Protein AF-A0A930A442-F1 (afdb_monomer)

Foldseek 3Di:
DDPPPPPDPDDDPVRVVVLVVLLVVLVPDVVSVVLCVVQVNDNVCSVVPSVVSVVLVVLCVQVVPDPAQVPRPHPDGQWGWGWHPPVDTDTDIDGDPRRVVVCVQQVCVVVDPDDPDDPVCSRDDLVPDDPPPDDPVVVVVSVVVVVCVVVVHDDDDDDDPPPD

Secondary structure (DSSP, 8-state):
---------PPPHHHHHHHHHHHHHHHH-HHHHHHHHHTT--THHHHH-HHHHHHHHHHHHHHH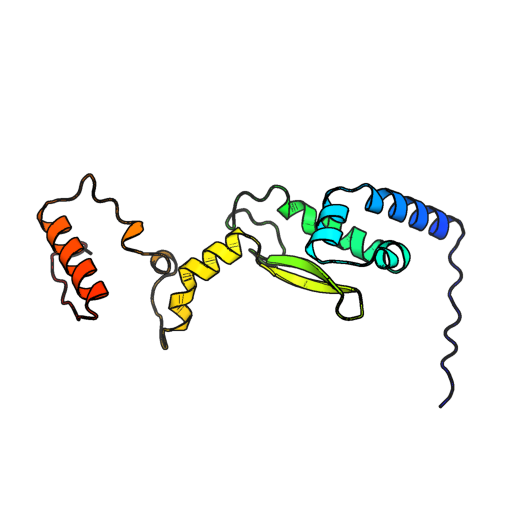T---GGG--SSSTTEEEEEEESSSEEEEEEE-HHHHHHHHHHGGGGG-SS----GGGTT--GGG---TT--HHHHHHHHHHHHHHHTT-------STT--

Solvent-accessible surface area (backbone atoms only — not comparable to full-atom values): 10476 Å² total; per-residue (Å²): 135,82,79,83,79,74,75,78,78,81,74,52,72,66,58,51,52,52,52,53,51,50,38,56,51,50,71,68,34,65,69,50,49,49,48,32,64,76,50,66,50,65,73,65,45,50,74,77,40,41,66,59,53,52,53,43,53,63,71,44,52,66,60,81,76,59,89,44,63,93,73,47,80,46,99,47,75,36,38,44,75,42,72,41,70,81,93,50,88,43,78,43,83,41,70,36,76,61,36,49,50,49,48,63,59,38,52,69,60,80,74,49,93,75,80,90,74,58,79,86,60,55,69,70,50,80,88,76,60,78,71,91,84,59,54,70,70,55,52,54,52,51,50,52,55,52,48,27,61,78,70,75,48,90,84,87,88,85,78,65,92,81,76,119

Mean predicted aligned error: 8.86 Å

pLDDT: mean 87.15, std 10.51, range [39.47, 95.0]

Sequence (164 aa):
MEALNIKEIPMTDEQKQETQSLQNELRKDPVVVELFQRNKLDERYLKTSPWKIRAWRKSYEPCLHCTGLNQCKQRVKGYYDDLEDNGILQTIQTPCKFQQAYMNETAHLEKFSVNDMPSNMYTVSFAKINLLKETEEYLLVWEACRSANIHNQGLYLHGTMGSG

Structure (mmCIF, N/CA/C/O backbone):
data_AF-A0A930A442-F1
#
_entry.id   AF-A0A930A442-F1
#
loop_
_atom_site.group_PDB
_atom_site.id
_atom_site.type_symbol
_atom_site.label_atom_id
_atom_site.label_alt_id
_atom_site.label_comp_id
_atom_site.label_asym_id
_atom_site.label_entity_id
_atom_site.label_seq_id
_atom_site.pdbx_PDB_ins_code
_atom_site.Cartn_x
_atom_site.Cartn_y
_atom_site.Cartn_z
_atom_site.occupancy
_atom_site.B_iso_or_equiv
_atom_site.auth_seq_id
_atom_site.auth_comp_id
_atom_site.auth_asym_id
_atom_site.auth_atom_id
_atom_site.pdbx_PDB_model_num
ATOM 1 N N . MET A 1 1 ? -3.367 -15.647 47.628 1.00 40.78 1 MET A N 1
ATOM 2 C CA . MET A 1 1 ? -3.383 -14.615 46.572 1.00 40.78 1 MET A CA 1
ATOM 3 C C . MET A 1 1 ? -4.633 -13.790 46.796 1.00 40.78 1 MET A C 1
ATOM 5 O O . MET A 1 1 ? -5.722 -14.283 46.536 1.00 40.78 1 MET A O 1
ATOM 9 N N . GLU A 1 2 ? -4.488 -12.626 47.425 1.00 39.47 2 GLU A N 1
ATOM 10 C CA . GLU A 1 2 ? -5.606 -11.723 47.710 1.00 39.47 2 GLU A CA 1
ATOM 11 C C . GLU A 1 2 ? -6.135 -11.139 46.399 1.00 39.47 2 GLU A C 1
ATOM 13 O O . GLU A 1 2 ? -5.368 -10.650 45.568 1.00 39.47 2 GLU A O 1
ATOM 18 N N . ALA A 1 3 ? -7.448 -11.236 46.193 1.00 45.22 3 ALA A N 1
ATOM 19 C CA . ALA A 1 3 ? -8.112 -10.612 45.063 1.00 45.22 3 ALA A CA 1
ATOM 20 C C . ALA A 1 3 ? -8.016 -9.090 45.224 1.00 45.22 3 ALA A C 1
ATOM 22 O O . ALA A 1 3 ? -8.556 -8.523 46.176 1.00 45.22 3 ALA A O 1
ATOM 23 N N . LEU A 1 4 ? -7.322 -8.430 44.296 1.00 45.31 4 LEU A N 1
ATOM 24 C CA . LEU A 1 4 ? -7.341 -6.977 44.166 1.00 45.31 4 LEU A CA 1
ATOM 25 C C . LEU A 1 4 ? -8.781 -6.546 43.865 1.00 45.31 4 LEU A C 1
ATOM 27 O O . LEU A 1 4 ? -9.253 -6.642 42.735 1.00 45.31 4 LEU A O 1
ATOM 31 N N . ASN A 1 5 ? -9.489 -6.106 44.903 1.00 47.28 5 ASN A N 1
ATOM 32 C CA . ASN A 1 5 ? -10.833 -5.558 44.806 1.00 47.28 5 ASN A CA 1
ATOM 33 C C . ASN A 1 5 ? -10.732 -4.124 44.268 1.00 47.28 5 ASN A C 1
ATOM 35 O O . ASN A 1 5 ? -10.681 -3.150 45.024 1.00 47.28 5 ASN A O 1
ATOM 39 N N . ILE A 1 6 ? -10.608 -4.007 42.946 1.00 57.59 6 ILE A N 1
ATOM 40 C CA . ILE A 1 6 ? -10.674 -2.729 42.244 1.00 57.59 6 ILE A CA 1
ATOM 41 C C . ILE A 1 6 ? -12.120 -2.250 42.379 1.00 57.59 6 ILE A C 1
ATOM 43 O O . ILE A 1 6 ? -13.006 -2.739 41.685 1.00 57.59 6 ILE A O 1
ATOM 47 N N . LYS A 1 7 ? -12.368 -1.320 43.310 1.00 54.03 7 LYS A N 1
ATOM 48 C CA . LYS A 1 7 ? -13.653 -0.622 43.407 1.00 54.03 7 LYS A CA 1
ATOM 49 C C . LYS A 1 7 ? -13.961 -0.006 42.044 1.00 54.03 7 LYS A C 1
ATOM 51 O O . LYS A 1 7 ? -13.209 0.851 41.581 1.00 54.03 7 LYS A O 1
ATOM 56 N N . GLU A 1 8 ? -15.049 -0.448 41.418 1.00 54.72 8 GLU A N 1
ATOM 57 C CA . GLU A 1 8 ? -15.597 0.187 40.224 1.00 54.72 8 GLU A CA 1
ATOM 58 C C . GLU A 1 8 ? -15.813 1.669 40.535 1.00 54.72 8 GLU A C 1
ATOM 60 O O . GLU A 1 8 ? -16.557 2.020 41.452 1.00 54.72 8 GLU A O 1
ATOM 65 N N . ILE A 1 9 ? -15.103 2.544 39.824 1.00 62.25 9 ILE A N 1
ATOM 66 C CA . ILE A 1 9 ? -15.299 3.987 39.941 1.00 62.25 9 ILE A CA 1
ATOM 67 C C . ILE A 1 9 ? -16.694 4.260 39.368 1.00 62.25 9 ILE A C 1
ATOM 69 O O . ILE A 1 9 ? -16.906 4.011 38.177 1.00 62.25 9 ILE A O 1
ATOM 73 N N . PRO A 1 10 ? -17.665 4.720 40.176 1.00 62.19 10 PRO A N 1
ATOM 74 C CA . PRO A 1 10 ? -19.014 4.930 39.684 1.00 62.19 10 PRO A CA 1
ATOM 75 C C . PRO A 1 10 ? -18.997 6.061 38.653 1.00 62.19 10 PRO A C 1
ATOM 77 O O . PRO A 1 10 ? -18.624 7.191 38.965 1.00 62.19 10 PRO A O 1
ATOM 80 N N . MET A 1 11 ? -19.386 5.750 37.415 1.00 62.56 11 MET A N 1
ATOM 81 C CA . MET A 1 11 ? -19.593 6.761 36.376 1.00 62.56 11 MET A CA 1
ATOM 82 C C . MET A 1 11 ? -20.734 7.691 36.790 1.00 62.56 11 MET A C 1
ATOM 84 O O . MET A 1 11 ? -21.795 7.214 37.212 1.00 62.56 11 MET A O 1
ATOM 88 N N . THR A 1 12 ? -20.537 8.999 36.623 1.00 79.19 12 THR A N 1
ATOM 89 C CA . THR A 1 12 ? -21.613 9.983 36.791 1.00 79.19 12 THR A CA 1
ATOM 90 C C . THR A 1 12 ? -22.698 9.765 35.735 1.00 79.19 12 THR A C 1
ATOM 92 O O . THR A 1 12 ? -22.443 9.222 34.656 1.00 79.19 12 THR A O 1
ATOM 95 N N . ASP A 1 13 ? -23.935 10.168 36.028 1.00 76.44 13 ASP A N 1
ATOM 96 C CA . ASP A 1 13 ? -25.055 9.966 35.098 1.00 76.44 13 ASP A CA 1
ATOM 97 C C . ASP A 1 13 ? -24.855 10.715 33.767 1.00 76.44 13 ASP A C 1
ATOM 99 O O . ASP A 1 13 ? -25.245 10.216 32.710 1.00 76.44 13 ASP A O 1
ATOM 103 N N . GLU A 1 14 ? -24.129 11.835 33.798 1.00 77.50 14 GLU A N 1
ATOM 104 C CA . GLU A 1 14 ? -23.671 12.578 32.617 1.00 77.50 14 GLU A CA 1
ATOM 105 C C . GLU A 1 14 ? -22.743 11.729 31.725 1.00 77.50 14 GLU A C 1
ATOM 107 O O . GLU A 1 14 ? -22.974 11.604 30.523 1.00 77.50 14 GLU A O 1
ATOM 112 N N . GLN A 1 15 ? -21.749 11.046 32.306 1.00 77.62 15 GLN A N 1
ATOM 113 C CA . GLN A 1 15 ? -20.820 10.182 31.560 1.00 77.62 15 GLN A CA 1
ATOM 114 C C . GLN A 1 15 ? -21.521 8.973 30.926 1.00 77.62 15 GLN A C 1
ATOM 116 O O . GLN A 1 15 ? -21.130 8.507 29.848 1.00 77.62 15 GLN A O 1
ATOM 121 N N . LYS A 1 16 ? -22.561 8.445 31.584 1.00 79.62 16 LYS A N 1
ATOM 122 C CA . LYS A 1 16 ? -23.383 7.357 31.034 1.00 79.62 16 LYS A CA 1
ATOM 123 C C . LYS A 1 16 ? -24.185 7.834 29.826 1.00 79.62 16 LYS A C 1
ATOM 125 O O . LYS A 1 16 ? -24.192 7.146 28.805 1.00 79.62 16 LYS A O 1
ATOM 130 N N . GLN A 1 17 ? -24.806 9.012 29.914 1.00 84.12 17 GLN A N 1
ATOM 131 C CA . GLN A 1 17 ? -25.541 9.605 28.794 1.00 84.12 17 GLN A CA 1
ATOM 132 C C . GLN A 1 17 ? -24.627 9.911 27.602 1.00 84.12 17 GLN A C 1
ATOM 134 O O . GLN A 1 17 ? -24.958 9.534 26.477 1.00 84.12 17 GLN A O 1
ATOM 139 N N . GLU A 1 18 ? -23.453 10.507 27.831 1.00 85.81 18 GLU A N 1
ATOM 140 C CA . GLU A 1 18 ? -22.473 10.769 26.768 1.00 85.81 18 GLU A CA 1
ATOM 141 C C . GLU A 1 18 ? -22.018 9.482 26.076 1.00 85.81 18 GLU A C 1
ATOM 143 O O . GLU A 1 18 ? -21.983 9.400 24.846 1.00 85.81 18 GLU A O 1
ATOM 148 N N . THR A 1 19 ? -21.712 8.447 26.863 1.00 84.81 19 THR A N 1
ATOM 149 C CA . THR A 1 19 ? -21.295 7.149 26.326 1.00 84.81 19 THR A CA 1
ATOM 150 C C . THR A 1 19 ? -22.407 6.529 25.481 1.00 84.81 19 THR A C 1
ATOM 152 O O . THR A 1 19 ? -22.138 5.985 24.411 1.00 84.81 19 THR A O 1
ATOM 155 N N . GLN A 1 20 ? -23.664 6.645 25.910 1.00 86.75 20 GLN A N 1
ATOM 156 C CA . GLN A 1 20 ? -24.803 6.107 25.174 1.00 86.75 20 GLN A CA 1
ATOM 157 C C . GLN A 1 20 ? -25.091 6.882 23.879 1.00 86.75 20 GLN A C 1
ATOM 159 O O . GLN A 1 20 ? -25.402 6.263 22.858 1.00 86.75 20 GLN A O 1
ATOM 164 N N . SER A 1 21 ? -24.929 8.210 23.882 1.00 89.19 21 SER A N 1
ATOM 165 C CA . SER A 1 21 ? -24.999 9.021 22.657 1.00 89.19 21 SER A CA 1
ATOM 166 C C . SER A 1 21 ? -23.917 8.602 21.665 1.00 89.19 21 SER A C 1
ATOM 168 O O . SER A 1 21 ? -24.220 8.279 20.517 1.00 89.19 21 SER A O 1
ATOM 170 N N . LEU A 1 22 ? -22.671 8.491 22.136 1.00 90.25 22 LEU A N 1
ATOM 171 C CA . LEU A 1 22 ? -21.537 8.077 21.316 1.00 90.25 22 LEU A CA 1
ATOM 172 C C . LEU A 1 22 ? -21.752 6.690 20.693 1.00 90.25 22 LEU A C 1
ATOM 174 O O . LEU A 1 22 ? -21.478 6.489 19.514 1.00 90.25 22 LEU A O 1
ATOM 178 N N . GLN A 1 23 ? -22.273 5.731 21.460 1.00 90.50 23 GLN A N 1
ATOM 179 C CA . GLN A 1 23 ? -22.602 4.398 20.945 1.00 90.50 23 GLN A CA 1
ATOM 180 C C . GLN A 1 23 ? -23.606 4.452 19.789 1.00 90.50 23 GLN A C 1
ATOM 182 O O . GLN A 1 23 ? -23.456 3.732 18.802 1.00 90.50 23 GLN A O 1
ATOM 187 N N . ASN A 1 24 ? -24.628 5.301 19.902 1.00 89.75 24 ASN A N 1
ATOM 188 C CA . ASN A 1 24 ? -25.645 5.454 18.867 1.00 89.75 24 ASN A CA 1
ATOM 189 C C . ASN A 1 24 ? -25.105 6.164 17.618 1.00 89.75 24 ASN A C 1
ATOM 191 O O . ASN A 1 24 ? -25.498 5.805 16.510 1.00 89.75 24 ASN A O 1
ATOM 195 N N . GLU A 1 25 ? -24.210 7.139 17.784 1.00 92.19 25 GLU A N 1
ATOM 196 C CA . GLU A 1 25 ? -23.517 7.808 16.678 1.00 92.19 25 GLU A CA 1
ATOM 197 C C . GLU A 1 25 ? -22.612 6.832 15.918 1.00 92.19 25 GLU A C 1
ATOM 199 O O . GLU A 1 25 ? -22.747 6.688 14.704 1.00 92.19 25 GLU A O 1
ATOM 204 N N . LEU A 1 26 ? -21.758 6.091 16.632 1.00 91.31 26 LEU A N 1
ATOM 205 C CA . LEU A 1 26 ? -20.829 5.128 16.032 1.00 91.31 26 LEU A CA 1
ATOM 206 C C . LEU A 1 26 ? -21.550 4.001 15.283 1.00 91.31 26 LEU A C 1
ATOM 208 O O . LEU A 1 26 ? -21.050 3.532 14.270 1.00 91.31 26 LEU A O 1
ATOM 212 N N . ARG A 1 27 ? -22.743 3.591 15.735 1.00 90.75 27 ARG A N 1
ATOM 213 C CA . ARG A 1 27 ? -23.577 2.604 15.023 1.00 90.75 27 ARG A CA 1
ATOM 214 C C . ARG A 1 27 ? -24.094 3.091 13.673 1.00 90.75 27 ARG A C 1
ATOM 216 O O . ARG A 1 27 ? -24.406 2.268 12.820 1.00 90.75 27 ARG A O 1
ATOM 223 N N . LYS A 1 28 ? -24.257 4.404 13.505 1.00 92.25 28 LYS A N 1
ATOM 224 C CA . LYS A 1 28 ? -24.796 5.013 12.282 1.00 92.25 28 LYS A CA 1
ATOM 225 C C . LYS A 1 28 ? -23.700 5.493 11.334 1.00 92.25 28 LYS A C 1
ATOM 227 O O . LYS A 1 28 ? -24.004 5.789 10.182 1.00 92.25 28 LYS A O 1
ATOM 232 N N . ASP A 1 29 ? -22.457 5.595 11.803 1.00 92.94 29 ASP A N 1
ATOM 233 C CA . ASP A 1 29 ? -21.329 6.022 10.979 1.00 92.94 29 ASP A CA 1
ATOM 234 C C . ASP A 1 29 ? -20.984 4.929 9.944 1.00 92.94 29 ASP A C 1
ATOM 236 O O . ASP A 1 29 ? -20.584 3.826 10.331 1.00 92.94 29 ASP A O 1
ATOM 240 N N . PRO A 1 30 ? -21.102 5.209 8.631 1.00 93.25 30 PRO A N 1
ATOM 241 C CA . PRO A 1 30 ? -20.842 4.219 7.589 1.00 93.25 30 PRO A CA 1
ATOM 242 C C . PRO A 1 30 ? -19.403 3.689 7.609 1.00 93.25 30 PRO A C 1
ATOM 244 O O . PRO A 1 30 ? -19.185 2.529 7.274 1.00 93.25 30 PRO A O 1
ATOM 247 N N . VAL A 1 31 ? -18.429 4.494 8.047 1.00 93.31 31 VAL A N 1
ATOM 248 C CA . VAL A 1 31 ? -17.015 4.092 8.128 1.00 93.31 31 VAL A CA 1
ATOM 249 C C . VAL A 1 31 ? -16.802 3.081 9.253 1.00 93.31 31 VAL A C 1
ATOM 251 O O . VAL A 1 31 ? -16.015 2.145 9.123 1.00 93.31 31 VAL A O 1
ATOM 254 N N . VAL A 1 32 ? -17.523 3.243 10.364 1.00 92.88 32 VAL A N 1
ATOM 255 C CA . VAL A 1 32 ? -17.491 2.284 11.474 1.00 92.88 32 VAL A CA 1
ATOM 256 C C . VAL A 1 32 ? -18.201 0.993 11.072 1.00 92.88 32 VAL A C 1
ATOM 258 O O . VAL A 1 32 ? -17.697 -0.089 11.354 1.00 92.88 32 VAL A O 1
ATOM 261 N N . VAL A 1 33 ? -19.328 1.078 10.360 1.00 92.31 33 VAL A N 1
ATOM 262 C CA . VAL A 1 33 ? -20.016 -0.112 9.834 1.00 92.31 33 VAL A CA 1
ATOM 263 C C . VAL A 1 33 ? -19.116 -0.884 8.861 1.00 92.31 33 VAL A C 1
ATOM 265 O O . VAL A 1 33 ? -18.995 -2.102 8.988 1.00 92.31 33 VAL A O 1
ATOM 268 N N . GLU A 1 34 ? -18.434 -0.192 7.942 1.00 93.12 34 GLU A N 1
ATOM 269 C CA . GLU A 1 34 ? -17.468 -0.805 7.021 1.00 93.12 34 GLU A CA 1
ATOM 270 C C . GLU A 1 34 ? -16.334 -1.506 7.781 1.00 93.12 34 GLU A C 1
ATOM 272 O O . GLU A 1 34 ? -16.002 -2.649 7.468 1.00 93.12 34 GLU A O 1
ATOM 277 N N . LEU A 1 35 ? -15.776 -0.871 8.820 1.00 92.81 35 LEU A N 1
ATOM 278 C CA . LEU A 1 35 ? -14.742 -1.475 9.664 1.00 92.81 35 LEU A CA 1
ATOM 279 C C . LEU A 1 35 ? -15.214 -2.795 10.286 1.00 92.81 35 LEU A C 1
ATOM 281 O O . LEU A 1 35 ? -14.496 -3.793 10.233 1.00 92.81 35 LEU A O 1
ATOM 285 N N . PHE A 1 36 ? -16.411 -2.804 10.880 1.00 93.12 36 PHE A N 1
ATOM 286 C CA . PHE A 1 36 ? -16.953 -3.991 11.544 1.00 93.12 36 PHE A CA 1
ATOM 287 C C . PHE A 1 36 ? -17.176 -5.135 10.554 1.00 93.12 36 PHE A C 1
ATOM 289 O O . PHE A 1 36 ? -16.901 -6.288 10.883 1.00 93.12 36 PHE A O 1
ATOM 296 N N . GLN A 1 37 ? -17.600 -4.822 9.329 1.00 92.44 37 GLN A N 1
ATOM 297 C CA . GLN A 1 37 ? -17.751 -5.809 8.261 1.00 92.44 37 GLN A CA 1
ATOM 298 C C . GLN A 1 37 ? -16.399 -6.326 7.756 1.00 92.44 37 GLN A C 1
ATOM 300 O O . GLN A 1 37 ? -16.211 -7.538 7.642 1.00 92.44 37 GLN A O 1
ATOM 305 N N . ARG A 1 38 ? -15.444 -5.426 7.486 1.00 92.44 38 ARG A N 1
ATOM 306 C CA . ARG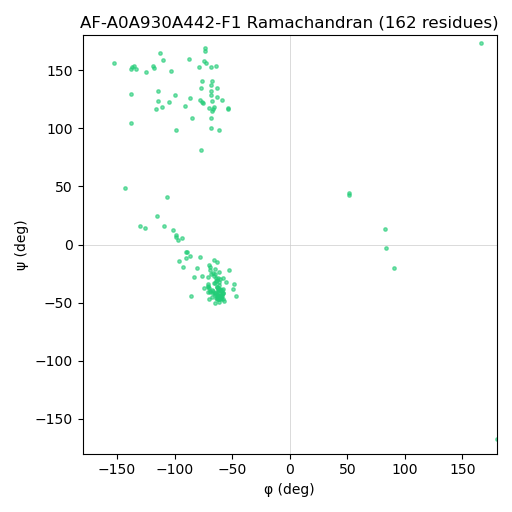 A 1 38 ? -14.115 -5.765 6.957 1.00 92.44 38 ARG A CA 1
ATOM 307 C C . ARG A 1 38 ? -13.323 -6.635 7.928 1.00 92.44 38 ARG A C 1
ATOM 309 O O . ARG A 1 38 ? -12.778 -7.660 7.524 1.00 92.44 38 ARG A O 1
ATOM 316 N N . ASN A 1 39 ? -13.301 -6.245 9.200 1.00 91.12 39 ASN A N 1
ATOM 317 C CA . ASN A 1 39 ? -12.472 -6.878 10.226 1.00 91.12 39 ASN A CA 1
ATOM 318 C C . ASN A 1 39 ? -13.265 -7.886 11.077 1.00 91.12 39 ASN A C 1
ATOM 320 O O . ASN A 1 39 ? -12.733 -8.424 12.044 1.00 91.12 39 ASN A O 1
ATOM 324 N N . LYS A 1 40 ? -14.530 -8.159 10.709 1.00 91.75 40 LYS A N 1
ATOM 325 C CA . LYS A 1 40 ? -15.439 -9.109 11.378 1.00 91.75 40 LYS A CA 1
ATOM 326 C C . LYS A 1 40 ? -15.537 -8.873 12.890 1.00 91.75 40 LYS A C 1
ATOM 328 O O . LYS A 1 40 ? -15.514 -9.815 13.680 1.00 91.75 40 LYS A O 1
ATOM 333 N N . LEU A 1 41 ? -15.622 -7.606 13.286 1.00 91.50 41 LEU A N 1
ATOM 334 C CA . LEU A 1 41 ? -15.685 -7.222 14.693 1.00 91.50 41 LEU A CA 1
ATOM 335 C C . LEU A 1 41 ? -17.080 -7.496 15.263 1.00 91.50 41 LEU A C 1
ATOM 337 O O . LEU A 1 41 ? -18.095 -7.233 14.621 1.00 91.50 41 LEU A O 1
ATOM 341 N N . ASP A 1 42 ? -17.125 -7.979 16.501 1.00 90.56 42 ASP A N 1
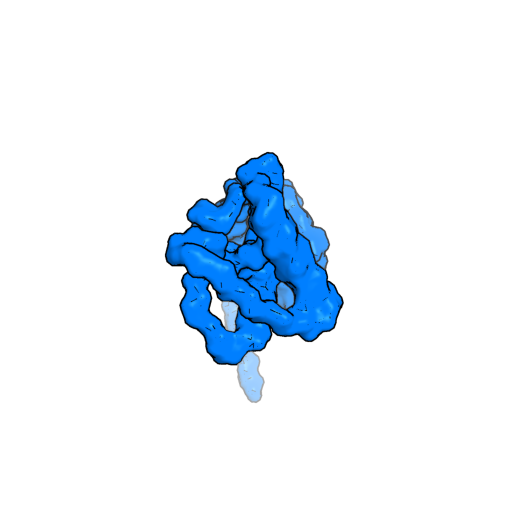ATOM 342 C CA . ASP A 1 42 ? -18.374 -8.191 17.234 1.00 90.56 42 ASP A CA 1
ATOM 343 C C . ASP A 1 42 ? -18.930 -6.852 17.762 1.00 90.56 42 ASP A C 1
ATOM 345 O O . ASP A 1 42 ? -18.210 -6.046 18.364 1.00 90.56 42 ASP A O 1
ATOM 349 N N . GLU A 1 43 ? -20.237 -6.626 17.588 1.00 88.19 43 GLU A N 1
ATOM 350 C CA . GLU A 1 43 ? -20.968 -5.459 18.100 1.00 88.19 43 GLU A CA 1
ATOM 351 C C . GLU A 1 43 ? -20.781 -5.219 19.605 1.00 88.19 43 GLU A C 1
ATOM 353 O O . GLU A 1 43 ? -20.944 -4.085 20.073 1.00 88.19 43 GLU A O 1
ATOM 358 N N . ARG A 1 44 ? -20.395 -6.244 20.380 1.00 89.12 44 ARG A N 1
ATOM 359 C CA . ARG A 1 44 ? -20.006 -6.109 21.793 1.00 89.12 44 ARG A CA 1
ATOM 360 C C . ARG A 1 44 ? -19.002 -4.976 22.010 1.00 89.12 44 ARG A C 1
ATOM 362 O O . ARG A 1 44 ? -19.094 -4.280 23.022 1.00 89.12 44 ARG A O 1
ATOM 369 N N . TYR A 1 45 ? -18.104 -4.731 21.052 1.00 88.75 45 TYR A N 1
ATOM 370 C CA . TYR A 1 45 ? -17.074 -3.696 21.145 1.00 88.75 45 TYR A CA 1
ATOM 371 C C . TYR A 1 45 ? -17.615 -2.272 21.109 1.00 88.75 45 TYR A C 1
ATOM 373 O O . TYR A 1 45 ? -17.017 -1.379 21.711 1.00 88.75 45 TYR A O 1
ATOM 381 N N . LEU A 1 46 ? -18.787 -2.060 20.508 1.00 87.81 46 LEU A N 1
ATOM 382 C CA . LEU A 1 46 ? -19.477 -0.775 20.597 1.00 87.81 46 LEU A CA 1
ATOM 383 C C . LEU A 1 46 ? -19.893 -0.483 22.041 1.00 87.81 46 LEU A C 1
ATOM 385 O O . LEU A 1 46 ? -19.900 0.671 22.446 1.00 87.81 46 LEU A O 1
ATOM 389 N N . LYS A 1 47 ? -20.196 -1.511 22.843 1.00 86.25 47 LYS A N 1
ATOM 390 C CA . LYS A 1 47 ? -20.570 -1.349 24.255 1.00 86.25 47 LYS A CA 1
ATOM 391 C C . LYS A 1 47 ? -19.349 -1.286 25.170 1.00 86.25 47 LYS A C 1
ATOM 393 O O . LYS A 1 47 ? -19.305 -0.437 26.054 1.00 86.25 47 LYS A O 1
ATOM 398 N N . THR A 1 48 ? -18.367 -2.164 24.961 1.00 87.31 48 THR A N 1
ATOM 399 C CA . THR A 1 48 ? -17.210 -2.308 25.860 1.00 87.31 48 THR A CA 1
ATOM 400 C C . THR A 1 48 ? -16.096 -1.300 25.594 1.00 87.31 48 THR A C 1
ATOM 402 O O . THR A 1 48 ? -15.340 -0.974 26.505 1.00 87.31 48 THR A O 1
ATOM 405 N N . SER A 1 49 ? -15.942 -0.801 24.365 1.00 89.44 49 SER A N 1
ATOM 406 C CA . SER A 1 49 ? -14.843 0.106 23.995 1.00 89.44 49 SER A CA 1
ATOM 407 C C . SER A 1 49 ? -15.241 1.207 22.990 1.00 89.44 49 SER A C 1
ATOM 409 O O . SER A 1 49 ? -14.501 1.456 22.033 1.00 89.44 49 SER A O 1
ATOM 411 N N . PRO A 1 50 ? -16.351 1.947 23.210 1.00 90.19 50 PRO A N 1
ATOM 412 C CA . PRO A 1 50 ? -16.819 2.983 22.277 1.00 90.19 50 PRO A CA 1
ATOM 413 C C . PRO A 1 50 ? -15.799 4.110 22.068 1.00 90.19 50 PRO A C 1
ATOM 415 O O . PRO A 1 50 ? -15.588 4.581 20.952 1.00 90.19 50 PRO A O 1
ATOM 418 N N . TRP A 1 51 ? -15.100 4.518 23.127 1.00 90.50 51 TRP A N 1
ATOM 419 C CA . TRP A 1 51 ? -14.106 5.593 23.069 1.00 90.50 51 TRP A CA 1
ATOM 420 C C . TRP A 1 51 ? -12.889 5.237 22.213 1.00 90.50 51 TRP A C 1
ATOM 422 O O . TRP A 1 51 ? -12.347 6.102 21.525 1.00 90.50 51 TRP A O 1
ATOM 432 N N . LYS A 1 52 ? -12.495 3.958 22.197 1.00 91.31 52 LYS A N 1
ATOM 433 C CA . LYS A 1 52 ? -11.404 3.470 21.346 1.00 91.31 52 LYS A CA 1
ATOM 434 C C . LYS A 1 52 ? -11.783 3.551 19.868 1.00 91.31 52 LYS A C 1
ATOM 436 O O . LYS A 1 52 ? -10.985 4.016 19.060 1.00 91.31 52 LYS A O 1
ATOM 441 N N . ILE A 1 53 ? -13.020 3.184 19.536 1.00 93.31 53 ILE A N 1
ATOM 442 C CA . ILE A 1 53 ? -13.553 3.278 18.172 1.00 93.31 53 ILE A CA 1
ATOM 443 C C . ILE A 1 53 ? -13.672 4.748 17.745 1.00 93.31 53 ILE A C 1
ATOM 445 O O . ILE A 1 53 ? -13.290 5.093 16.631 1.00 93.31 53 ILE A O 1
ATOM 449 N N . ARG A 1 54 ? -14.104 5.647 18.640 1.00 93.38 54 ARG A N 1
ATOM 450 C CA . ARG A 1 54 ? -14.122 7.097 18.374 1.00 93.38 54 ARG A CA 1
ATOM 451 C C . ARG A 1 54 ? -12.726 7.651 18.084 1.00 93.38 54 ARG A C 1
ATOM 453 O O . ARG A 1 54 ? -12.553 8.432 17.149 1.00 93.38 54 ARG A O 1
ATOM 460 N N . ALA A 1 55 ? -11.736 7.262 18.887 1.00 92.81 55 ALA A N 1
ATOM 461 C CA . ALA A 1 55 ? -10.351 7.678 18.693 1.00 92.81 55 ALA A CA 1
ATOM 462 C C . ALA A 1 55 ? -9.808 7.192 17.340 1.00 92.81 55 ALA A C 1
ATOM 464 O O . ALA A 1 55 ? -9.227 7.985 16.599 1.00 92.81 55 ALA A O 1
ATOM 465 N N . TRP A 1 56 ? -10.082 5.933 16.991 1.00 94.69 56 TRP A N 1
ATOM 466 C CA . TRP A 1 56 ? -9.763 5.366 15.682 1.00 94.69 56 TRP A CA 1
ATOM 467 C C . TRP A 1 56 ? -10.455 6.115 14.538 1.00 94.69 56 TRP A C 1
ATOM 469 O O . TRP A 1 56 ? -9.813 6.507 13.569 1.00 94.69 56 TRP A O 1
ATOM 479 N N . ARG A 1 57 ? -11.755 6.405 14.658 1.00 94.00 57 ARG A N 1
ATOM 480 C CA . ARG A 1 57 ? -12.503 7.101 13.604 1.00 94.00 57 ARG A CA 1
ATOM 481 C C . ARG A 1 57 ? -11.885 8.463 13.285 1.00 94.00 57 ARG A C 1
ATOM 483 O O . ARG A 1 57 ? -11.795 8.832 12.114 1.00 94.00 57 ARG A O 1
ATOM 490 N N . LYS A 1 58 ? -11.412 9.172 14.317 1.00 92.12 58 LYS A N 1
ATOM 491 C CA . LYS A 1 58 ? -10.697 10.448 14.188 1.00 92.12 58 LYS A CA 1
ATOM 492 C C . LYS A 1 58 ? -9.309 10.284 13.561 1.00 92.12 58 LYS A C 1
ATOM 494 O O . LYS A 1 58 ? -8.925 11.129 12.756 1.00 92.12 58 LYS A O 1
ATOM 499 N N . SER A 1 59 ? -8.557 9.235 13.906 1.00 90.88 59 SER A N 1
ATOM 500 C CA . SER A 1 59 ? -7.246 8.979 13.288 1.00 90.88 59 SER A CA 1
ATOM 501 C C . SER A 1 59 ? -7.362 8.511 11.834 1.00 90.88 59 SER A C 1
ATOM 503 O O . SER A 1 59 ? -6.471 8.791 11.034 1.00 90.88 59 SER A O 1
ATOM 505 N N . TYR A 1 60 ? -8.469 7.862 11.466 1.00 92.50 60 TYR A N 1
ATOM 506 C CA . TYR A 1 60 ? -8.730 7.382 10.110 1.00 92.50 60 TYR A CA 1
ATOM 507 C C . TYR A 1 60 ? -9.237 8.472 9.150 1.00 92.50 60 TYR A C 1
ATOM 509 O O . TYR A 1 60 ? -9.084 8.335 7.939 1.00 92.50 60 TYR A O 1
ATOM 517 N N . GLU A 1 61 ? -9.773 9.585 9.661 1.00 91.44 61 GLU A N 1
ATOM 518 C CA . GLU A 1 61 ? -10.332 10.687 8.857 1.00 91.44 61 GLU A CA 1
ATOM 519 C C . GLU A 1 61 ? -9.438 11.146 7.681 1.00 91.44 61 GLU A C 1
ATOM 521 O O . GLU A 1 61 ? -9.940 11.260 6.561 1.00 91.44 61 GLU A O 1
ATOM 526 N N . PRO A 1 62 ? -8.108 11.327 7.839 1.00 89.00 62 PRO A N 1
ATOM 527 C CA . PRO A 1 62 ? -7.248 11.738 6.728 1.00 89.00 62 PRO A CA 1
ATOM 528 C C . PRO A 1 62 ? -7.143 10.702 5.597 1.00 89.00 62 PRO A C 1
ATOM 530 O O . PRO A 1 62 ? -6.768 11.058 4.480 1.00 89.00 62 PRO A O 1
ATOM 533 N N . CYS A 1 63 ? -7.439 9.425 5.865 1.00 89.62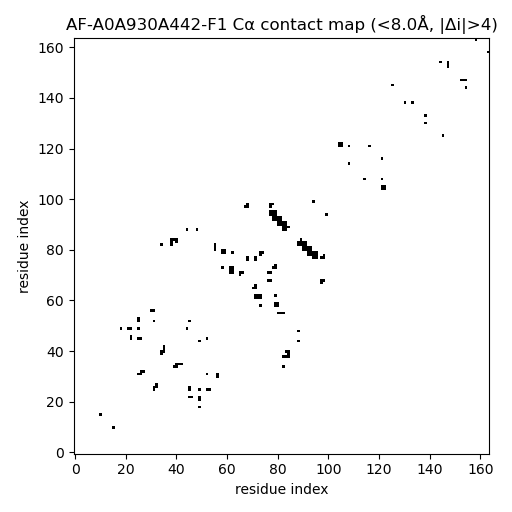 63 CYS A N 1
ATOM 534 C CA . CYS A 1 63 ? -7.384 8.359 4.864 1.00 89.62 63 CYS A CA 1
ATOM 535 C C . CYS A 1 63 ? -8.570 8.388 3.894 1.00 89.62 63 CYS A C 1
ATOM 537 O O . CYS A 1 63 ? -8.401 7.969 2.749 1.00 89.62 63 CYS A O 1
ATOM 539 N N . LEU A 1 64 ? -9.730 8.911 4.308 1.00 87.31 64 LEU A N 1
ATOM 540 C CA . LEU A 1 64 ? -10.953 8.926 3.493 1.00 87.31 64 LEU A CA 1
ATOM 541 C C . LEU A 1 64 ? -10.808 9.748 2.207 1.00 87.31 64 LEU A C 1
ATOM 543 O O . LEU A 1 64 ? -11.409 9.429 1.184 1.00 87.31 64 LEU A O 1
ATOM 547 N N . HIS A 1 65 ? -9.968 10.781 2.244 1.00 85.00 65 HIS A N 1
ATOM 548 C CA . HIS A 1 65 ? -9.712 11.678 1.115 1.00 85.00 65 HIS A CA 1
ATOM 549 C C . HIS A 1 65 ? -8.267 11.581 0.610 1.00 85.00 65 HIS A C 1
ATOM 551 O O . HIS A 1 65 ? -7.727 12.529 0.041 1.00 85.00 65 HIS A O 1
ATOM 557 N N . CYS A 1 66 ? -7.612 10.441 0.841 1.00 87.38 66 CYS A N 1
ATOM 558 C CA . CYS A 1 66 ? -6.226 10.244 0.443 1.00 87.38 66 CYS A CA 1
ATOM 559 C C . CYS A 1 66 ? -6.103 10.012 -1.072 1.00 87.38 66 CYS A C 1
ATOM 561 O O . CYS A 1 66 ? -6.650 9.057 -1.625 1.00 87.38 66 CYS A O 1
ATOM 563 N N . THR A 1 67 ? -5.330 10.875 -1.730 1.00 87.44 67 THR A N 1
ATOM 564 C CA . THR A 1 67 ? -5.039 10.855 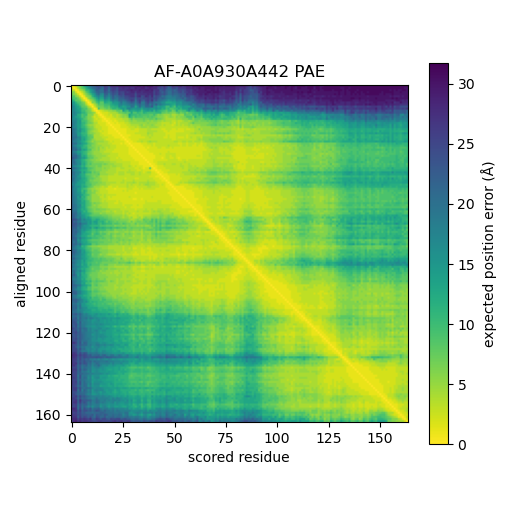-3.174 1.00 87.44 67 THR A CA 1
ATOM 565 C C . THR A 1 67 ? -3.762 10.084 -3.517 1.00 87.44 67 THR A C 1
ATOM 567 O O . THR A 1 67 ? -3.591 9.665 -4.659 1.00 87.44 67 THR A O 1
ATOM 570 N N . GLY A 1 68 ? -2.866 9.870 -2.548 1.00 88.56 68 GLY A N 1
ATOM 571 C CA . GLY A 1 68 ? -1.626 9.123 -2.746 1.00 88.56 68 GLY A CA 1
ATOM 572 C C . GLY A 1 68 ? -0.616 9.287 -1.609 1.00 88.56 68 GLY A C 1
ATOM 573 O O . GLY A 1 68 ? -0.789 10.101 -0.701 1.00 88.56 68 GLY A O 1
ATOM 574 N N . LEU A 1 69 ? 0.482 8.523 -1.672 1.00 87.44 69 LEU A N 1
ATOM 575 C CA . LEU A 1 69 ? 1.502 8.492 -0.614 1.00 87.44 69 LEU A CA 1
ATOM 576 C C . LEU A 1 69 ? 2.169 9.852 -0.379 1.00 87.44 69 LEU A C 1
ATOM 578 O O . LEU A 1 69 ? 2.475 10.185 0.762 1.00 87.44 69 LEU A O 1
ATOM 582 N N . ASN A 1 70 ? 2.368 10.660 -1.422 1.00 85.88 70 ASN A N 1
ATOM 583 C CA . ASN A 1 70 ? 3.049 11.958 -1.313 1.00 85.88 70 ASN A CA 1
ATOM 584 C C . ASN A 1 70 ? 2.272 12.995 -0.493 1.00 85.88 70 ASN A C 1
ATOM 586 O O . ASN A 1 70 ? 2.884 13.891 0.075 1.00 85.88 70 ASN A O 1
ATOM 590 N N . GLN A 1 71 ? 0.948 12.852 -0.402 1.00 86.00 71 GLN A N 1
ATOM 591 C CA . GLN A 1 71 ? 0.066 13.742 0.360 1.00 86.00 71 GLN A CA 1
ATOM 592 C C . GLN A 1 71 ? -0.485 13.061 1.624 1.00 86.00 71 GLN A C 1
ATOM 594 O O . GLN A 1 71 ? -1.464 13.522 2.212 1.00 86.00 71 GLN A O 1
ATOM 599 N N . CYS A 1 72 ? 0.124 11.950 2.047 1.00 89.56 72 CYS A N 1
ATOM 600 C CA . CYS A 1 72 ? -0.316 11.210 3.220 1.00 89.56 72 CYS A CA 1
ATOM 601 C C . CYS A 1 72 ? -0.089 12.034 4.498 1.00 89.56 72 CYS A C 1
ATOM 603 O O . CYS A 1 72 ? 1.034 12.435 4.792 1.00 89.56 72 CYS A O 1
ATOM 605 N N . LYS A 1 73 ? -1.163 12.258 5.265 1.00 87.94 73 LYS A N 1
ATOM 606 C CA . LYS A 1 73 ? -1.153 13.006 6.539 1.00 87.94 73 LYS A CA 1
ATOM 607 C C . LYS A 1 73 ? -1.119 12.103 7.779 1.00 87.94 73 LYS A C 1
ATOM 609 O O . LYS A 1 73 ? -1.315 12.585 8.891 1.00 87.94 73 LYS A O 1
ATOM 614 N N . GLN A 1 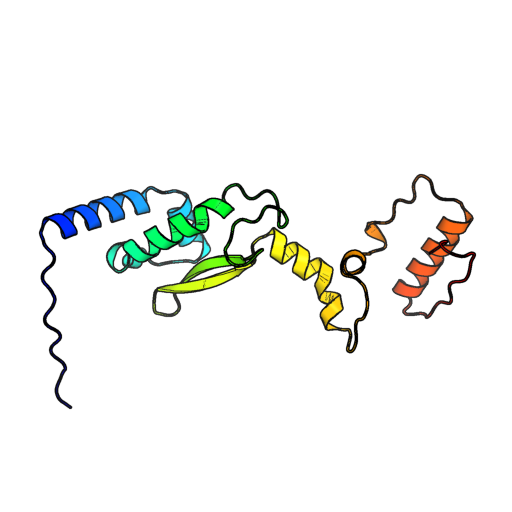74 ? -0.938 10.798 7.589 1.00 89.06 74 GLN A N 1
ATOM 615 C CA . GLN A 1 74 ? -0.843 9.846 8.694 1.00 89.06 74 GLN A CA 1
ATOM 616 C C . GLN A 1 74 ? 0.488 9.987 9.433 1.00 89.06 74 GLN A C 1
ATOM 618 O O . GLN A 1 74 ? 1.479 10.439 8.860 1.00 89.06 74 GLN A O 1
ATOM 623 N N . ARG A 1 75 ? 0.519 9.564 10.705 1.00 86.06 75 ARG A N 1
ATOM 624 C CA . ARG A 1 75 ? 1.742 9.586 11.530 1.00 86.06 75 ARG A CA 1
ATOM 625 C C . ARG A 1 75 ? 2.868 8.774 10.890 1.00 86.06 75 ARG A C 1
ATOM 627 O O . ARG A 1 75 ? 4.018 9.202 10.907 1.00 86.06 75 ARG A O 1
ATOM 634 N N . VAL A 1 76 ? 2.528 7.607 10.346 1.00 88.44 76 VAL A N 1
ATOM 635 C CA . VAL A 1 76 ? 3.436 6.762 9.569 1.00 88.44 76 VAL A CA 1
ATOM 636 C C . VAL A 1 76 ? 2.968 6.793 8.119 1.00 88.44 76 VAL A C 1
ATOM 638 O O . VAL A 1 76 ? 1.842 6.405 7.807 1.00 88.44 76 VAL A O 1
ATOM 641 N N . LYS A 1 77 ? 3.821 7.291 7.221 1.00 89.62 77 LYS A N 1
ATOM 642 C CA . LYS A 1 77 ? 3.480 7.472 5.805 1.00 89.62 77 LYS A CA 1
ATOM 643 C C . LYS A 1 77 ? 3.086 6.133 5.176 1.00 89.62 77 LYS A C 1
ATOM 645 O O . LYS A 1 77 ? 3.864 5.189 5.210 1.00 89.62 77 LYS A O 1
ATOM 650 N N . GLY A 1 78 ? 1.894 6.074 4.581 1.00 90.88 78 GLY A N 1
ATOM 651 C CA . GLY A 1 78 ? 1.386 4.872 3.910 1.00 90.88 78 GLY A CA 1
ATOM 652 C C . GLY A 1 78 ? 0.713 3.848 4.826 1.00 90.88 78 GLY A C 1
ATOM 653 O O . GLY A 1 78 ? 0.142 2.883 4.325 1.00 90.88 78 GLY A O 1
ATOM 654 N N . TYR A 1 79 ? 0.697 4.077 6.137 1.00 93.31 79 TYR A N 1
ATOM 655 C CA . TYR A 1 79 ? 0.056 3.195 7.108 1.00 93.31 79 TYR A CA 1
ATOM 656 C C . TYR A 1 79 ? -1.053 3.933 7.847 1.00 93.31 79 TYR A C 1
ATOM 658 O O . TYR A 1 79 ? -1.037 5.158 7.969 1.00 93.31 79 TYR A O 1
ATOM 666 N N . TYR A 1 80 ? -2.028 3.178 8.331 1.00 93.12 80 TYR A N 1
ATOM 667 C CA . TYR A 1 80 ? -3.059 3.674 9.228 1.00 93.12 80 TYR A CA 1
ATOM 668 C C . TYR A 1 80 ? -3.256 2.686 10.371 1.00 93.12 80 TYR A C 1
ATOM 670 O O . TYR A 1 80 ? -2.988 1.492 10.232 1.00 93.12 80 TYR A O 1
ATOM 678 N N . ASP A 1 81 ? -3.715 3.208 11.500 1.00 92.88 81 ASP A N 1
ATOM 679 C CA . ASP A 1 81 ? -4.091 2.387 12.640 1.00 92.88 81 ASP A CA 1
ATOM 680 C C . ASP A 1 81 ? -5.448 1.738 12.342 1.00 92.88 81 ASP A C 1
ATOM 682 O O . ASP A 1 81 ? -6.426 2.431 12.058 1.00 92.88 81 ASP A O 1
ATOM 686 N N . ASP A 1 82 ? -5.505 0.416 12.385 1.00 93.12 82 ASP A N 1
ATOM 687 C CA . ASP A 1 82 ? -6.702 -0.393 12.197 1.00 93.12 82 ASP A CA 1
ATOM 688 C C . ASP A 1 82 ? -7.095 -1.104 13.500 1.00 93.12 82 ASP A C 1
ATOM 690 O O . ASP A 1 82 ? -6.301 -1.159 14.443 1.00 93.12 82 ASP A O 1
ATOM 694 N N . LEU A 1 83 ? -8.322 -1.620 13.584 1.00 93.69 83 LEU A N 1
ATOM 695 C CA . LEU A 1 83 ? -8.819 -2.339 14.761 1.00 93.69 83 LEU A CA 1
ATOM 696 C C . LEU A 1 83 ? -9.087 -3.812 14.450 1.00 93.69 83 LEU A C 1
ATOM 698 O O . LEU A 1 83 ? -9.901 -4.115 13.586 1.00 93.69 83 LEU A O 1
ATOM 702 N N . GLU A 1 84 ? -8.468 -4.723 15.196 1.00 93.56 84 GLU A N 1
ATOM 703 C CA . GLU A 1 84 ? -8.620 -6.175 15.021 1.00 93.56 84 GLU A CA 1
ATOM 704 C C . GLU A 1 84 ? -9.054 -6.852 16.332 1.00 93.56 84 GLU A C 1
ATOM 706 O O . GLU A 1 84 ? -8.714 -6.382 17.425 1.00 93.56 84 GLU A O 1
ATOM 711 N N . ASP A 1 85 ? -9.821 -7.944 16.226 1.00 91.50 85 ASP A N 1
ATOM 712 C CA . ASP A 1 85 ? -10.204 -8.792 17.360 1.00 91.50 85 ASP A CA 1
ATOM 713 C C . ASP A 1 85 ? -9.301 -10.032 17.456 1.00 91.50 85 ASP A C 1
ATOM 715 O O . ASP A 1 85 ? -9.547 -11.042 16.802 1.00 91.50 85 ASP A O 1
ATOM 719 N N . ASN A 1 86 ? -8.299 -9.969 18.336 1.00 86.00 86 ASN A N 1
ATOM 720 C CA . ASN A 1 86 ? -7.452 -11.111 18.710 1.00 86.00 86 ASN A CA 1
ATOM 721 C C . ASN A 1 86 ? -7.796 -11.613 20.126 1.00 86.00 86 ASN A C 1
ATOM 723 O O . ASN A 1 86 ? -6.917 -11.870 20.949 1.00 86.00 86 ASN A O 1
ATOM 727 N N . GLY A 1 87 ? -9.093 -11.663 20.453 1.00 84.19 87 GLY A N 1
ATOM 728 C CA . GLY A 1 87 ? -9.624 -11.956 21.792 1.00 84.19 87 GLY A CA 1
ATOM 729 C C . GLY A 1 87 ? -9.822 -10.704 22.654 1.00 84.19 87 GLY A C 1
ATOM 730 O O . GLY A 1 87 ? -10.623 -10.710 23.587 1.00 84.19 87 GLY A O 1
ATOM 731 N N . ILE A 1 88 ? -9.133 -9.619 22.302 1.00 87.12 88 ILE A N 1
ATOM 732 C CA . ILE A 1 88 ? -9.382 -8.252 22.758 1.00 87.12 88 ILE A CA 1
ATOM 733 C C . ILE A 1 88 ? -9.271 -7.304 21.562 1.00 87.12 88 ILE A C 1
ATOM 735 O O . ILE A 1 88 ? -8.514 -7.569 20.627 1.00 87.12 88 ILE A O 1
ATOM 739 N N . LEU A 1 89 ? -9.976 -6.170 21.613 1.00 90.69 89 LEU A N 1
ATOM 740 C CA . LEU A 1 89 ? -9.891 -5.146 20.573 1.00 90.69 89 LEU A CA 1
ATOM 741 C C . LEU A 1 89 ? -8.509 -4.488 20.606 1.00 90.69 89 LEU A C 1
ATOM 743 O O . LEU A 1 89 ? -8.207 -3.709 21.518 1.00 90.69 89 LEU A O 1
ATOM 747 N N . GLN A 1 90 ? -7.673 -4.769 19.613 1.00 91.81 90 GLN A N 1
ATOM 748 C CA . GLN A 1 90 ? -6.314 -4.241 19.492 1.00 91.81 90 GLN A CA 1
ATOM 749 C C . GLN A 1 90 ? -6.206 -3.249 18.343 1.00 91.81 90 GLN A C 1
ATOM 751 O O . GLN A 1 90 ? -7.053 -3.206 17.459 1.00 91.81 90 GLN A O 1
ATOM 756 N N . THR A 1 91 ? -5.178 -2.407 18.411 1.00 92.62 91 THR A N 1
ATOM 757 C CA . THR A 1 91 ? -4.847 -1.480 17.332 1.00 92.62 91 THR A CA 1
ATOM 758 C C . THR A 1 91 ? -3.630 -2.025 16.605 1.00 92.62 91 THR A C 1
ATOM 760 O O . THR A 1 91 ? -2.605 -2.255 17.245 1.00 92.62 91 THR A O 1
ATOM 763 N N . ILE A 1 92 ? -3.754 -2.241 15.301 1.00 93.44 92 ILE A N 1
ATOM 764 C CA . ILE A 1 92 ? -2.693 -2.770 14.438 1.00 93.44 92 ILE A CA 1
ATOM 765 C C . ILE A 1 92 ? -2.333 -1.731 13.378 1.00 93.44 92 ILE A C 1
ATOM 767 O O . ILE A 1 92 ? -3.174 -0.919 13.004 1.00 93.44 92 ILE A O 1
ATOM 771 N N . GLN A 1 93 ? -1.095 -1.729 12.888 1.00 93.00 93 GLN A N 1
ATOM 772 C CA . GLN A 1 93 ? -0.733 -0.880 11.752 1.00 93.00 93 GLN A CA 1
ATOM 773 C C . GLN A 1 93 ? -0.939 -1.631 10.446 1.00 93.00 93 GLN A C 1
ATOM 775 O O . GLN A 1 93 ? -0.275 -2.633 10.188 1.00 93.00 93 GLN A O 1
ATOM 780 N N . THR A 1 94 ? -1.813 -1.094 9.602 1.00 92.56 94 THR A N 1
ATOM 781 C CA . THR A 1 94 ? -2.170 -1.698 8.320 1.00 92.56 94 THR A CA 1
ATOM 782 C C . THR A 1 94 ? -1.709 -0.794 7.175 1.00 92.56 94 THR A C 1
ATOM 784 O O . THR A 1 94 ? -1.960 0.418 7.204 1.00 92.56 94 THR A O 1
ATOM 787 N N . PRO A 1 95 ? -1.027 -1.331 6.144 1.00 93.75 95 PRO A N 1
ATOM 788 C CA . PRO A 1 95 ? -0.655 -0.545 4.975 1.00 93.75 95 PRO A CA 1
ATOM 789 C C . PRO A 1 95 ? -1.904 -0.172 4.169 1.00 93.75 95 PRO A C 1
ATOM 791 O O . PRO A 1 95 ? -2.794 -0.995 3.944 1.00 93.75 95 PRO A O 1
ATOM 794 N N . CYS A 1 96 ? -1.975 1.071 3.697 1.00 92.88 96 CYS A N 1
ATOM 795 C CA . CYS A 1 96 ? -3.046 1.516 2.809 1.00 92.88 96 CYS A CA 1
ATOM 796 C C . CYS A 1 96 ? -2.868 0.950 1.393 1.00 92.88 96 CYS A C 1
ATOM 798 O O . CYS A 1 96 ? -1.783 0.508 1.021 1.00 92.88 96 CYS A O 1
ATOM 800 N N . LYS A 1 97 ? -3.912 1.038 0.559 1.00 91.81 97 LYS A N 1
ATOM 801 C CA . LYS A 1 97 ? -3.883 0.554 -0.835 1.00 91.81 97 LYS A CA 1
ATOM 802 C C . LYS A 1 97 ? -2.666 1.042 -1.637 1.00 91.81 97 LYS A C 1
ATOM 804 O O . LYS A 1 97 ? -2.085 0.285 -2.404 1.00 91.81 97 LYS A O 1
ATOM 809 N N . PHE A 1 98 ? -2.251 2.294 -1.433 1.00 92.25 98 PHE A N 1
ATOM 810 C CA . PHE A 1 98 ? -1.108 2.870 -2.142 1.00 92.25 98 PHE A CA 1
ATOM 811 C C . PHE A 1 98 ? 0.224 2.325 -1.624 1.00 92.25 98 PHE A C 1
ATOM 813 O O . PHE A 1 98 ? 1.138 2.100 -2.409 1.00 92.25 98 PHE A O 1
ATOM 820 N N . GLN A 1 99 ? 0.328 2.095 -0.314 1.00 93.75 99 GLN A N 1
ATOM 821 C CA . GLN A 1 99 ? 1.514 1.493 0.286 1.00 93.75 99 GLN A CA 1
ATOM 822 C C . GLN A 1 99 ? 1.643 0.028 -0.120 1.00 93.75 99 GLN A C 1
ATOM 824 O O . GLN A 1 99 ? 2.737 -0.402 -0.454 1.00 93.75 99 GLN A O 1
ATOM 829 N N . GLN A 1 100 ? 0.534 -0.713 -0.163 1.00 93.19 100 GLN A N 1
ATOM 830 C CA . GLN A 1 100 ? 0.511 -2.087 -0.666 1.00 93.19 100 GLN A CA 1
ATOM 831 C C . GLN A 1 100 ? 0.961 -2.150 -2.132 1.00 93.19 100 GLN A C 1
ATOM 833 O O . GLN A 1 100 ? 1.801 -2.975 -2.475 1.00 93.19 100 GLN A O 1
ATOM 838 N N . ALA A 1 101 ? 0.469 -1.244 -2.985 1.00 91.56 101 ALA A N 1
ATOM 839 C CA . ALA A 1 101 ? 0.919 -1.153 -4.374 1.00 91.56 101 ALA A CA 1
ATOM 840 C C . ALA A 1 101 ? 2.427 -0.866 -4.470 1.00 91.56 101 ALA A C 1
ATOM 842 O O . ALA A 1 101 ? 3.135 -1.562 -5.192 1.00 91.56 101 ALA A O 1
ATOM 843 N N . TYR A 1 102 ? 2.931 0.092 -3.686 1.00 90.88 102 TYR A N 1
ATOM 844 C CA . TYR A 1 102 ? 4.361 0.395 -3.632 1.00 90.88 102 TYR A CA 1
ATOM 845 C C . TYR A 1 102 ? 5.192 -0.807 -3.164 1.00 90.88 102 TYR A C 1
ATOM 847 O O . TYR A 1 102 ? 6.174 -1.151 -3.811 1.00 90.88 102 TYR A O 1
ATOM 855 N N . MET A 1 103 ? 4.770 -1.490 -2.095 1.00 91.62 103 MET A N 1
ATOM 856 C CA . MET A 1 103 ? 5.440 -2.692 -1.590 1.00 91.62 103 MET A CA 1
ATOM 857 C C . MET A 1 103 ? 5.489 -3.799 -2.643 1.00 91.62 103 MET A C 1
ATOM 859 O O . MET A 1 103 ? 6.525 -4.436 -2.791 1.00 91.62 103 MET A O 1
ATOM 863 N N . ASN A 1 104 ? 4.411 -3.990 -3.409 1.00 91.50 104 ASN A N 1
ATOM 864 C CA . ASN A 1 104 ? 4.385 -4.952 -4.509 1.00 91.50 104 ASN A CA 1
ATOM 865 C C . ASN A 1 104 ? 5.356 -4.562 -5.633 1.00 91.50 104 ASN A C 1
ATOM 867 O O . ASN A 1 104 ? 6.067 -5.423 -6.145 1.00 91.50 104 ASN A O 1
ATOM 871 N N . GLU A 1 105 ? 5.429 -3.276 -5.997 1.00 90.75 105 GLU A N 1
ATOM 872 C CA . GLU A 1 105 ? 6.389 -2.791 -6.997 1.00 90.75 105 GLU A CA 1
ATOM 873 C C . GLU A 1 105 ? 7.841 -2.980 -6.534 1.00 90.75 105 GLU A C 1
ATOM 875 O O . GLU A 1 105 ? 8.699 -3.346 -7.336 1.00 90.75 105 GLU A O 1
ATOM 880 N N . THR A 1 106 ? 8.118 -2.798 -5.241 1.00 91.94 106 THR A N 1
ATOM 881 C CA . THR A 1 106 ? 9.471 -2.885 -4.673 1.00 91.94 106 THR A CA 1
ATOM 882 C C . THR A 1 106 ? 9.813 -4.236 -4.045 1.00 91.94 106 THR A C 1
ATOM 884 O O . THR A 1 106 ? 10.899 -4.381 -3.492 1.00 91.94 106 THR A O 1
ATOM 887 N N . ALA A 1 107 ? 8.936 -5.240 -4.119 1.00 92.31 107 ALA A N 1
ATOM 888 C CA . ALA A 1 107 ? 9.135 -6.539 -3.463 1.00 92.31 107 ALA A CA 1
ATOM 889 C C . ALA A 1 107 ? 10.427 -7.249 -3.910 1.00 92.31 107 ALA A C 1
ATOM 891 O O . ALA A 1 107 ? 11.051 -7.986 -3.150 1.00 92.31 107 ALA A O 1
ATOM 892 N N . HIS A 1 108 ? 10.865 -6.998 -5.146 1.00 90.25 108 HIS A N 1
ATOM 893 C CA . HIS A 1 108 ? 12.108 -7.537 -5.692 1.00 90.25 108 HIS A CA 1
ATOM 894 C C . HIS A 1 108 ? 13.362 -7.027 -4.963 1.00 90.25 108 HIS A C 1
ATOM 896 O O . HIS A 1 108 ? 14.370 -7.729 -4.948 1.00 90.25 108 HIS A O 1
ATOM 902 N N . LEU A 1 109 ? 13.311 -5.849 -4.329 1.00 91.38 109 LEU A N 1
ATOM 903 C CA . LEU A 1 109 ? 14.457 -5.265 -3.626 1.00 91.38 109 LEU A CA 1
ATOM 904 C C . LEU A 1 109 ? 14.910 -6.117 -2.436 1.00 91.38 109 LEU A C 1
ATOM 906 O O . LEU A 1 109 ? 16.097 -6.154 -2.133 1.00 91.38 109 LEU A O 1
ATOM 910 N N . GLU A 1 110 ? 13.995 -6.862 -1.808 1.00 90.69 110 GLU A N 1
ATOM 911 C CA . GLU A 1 110 ? 14.315 -7.782 -0.706 1.00 90.69 110 GLU A CA 1
ATOM 912 C C . GLU A 1 110 ? 15.205 -8.957 -1.144 1.00 90.69 110 GLU A C 1
ATOM 914 O O . GLU A 1 110 ? 15.742 -9.680 -0.308 1.00 90.69 110 GLU A O 1
ATOM 919 N N . LYS A 1 111 ? 15.353 -9.181 -2.457 1.00 90.56 111 LYS A N 1
ATOM 920 C CA . LYS A 1 111 ? 16.213 -10.233 -3.017 1.00 90.56 111 LYS A CA 1
ATOM 921 C C . LYS A 1 111 ? 17.662 -9.789 -3.206 1.00 90.56 111 LYS A C 1
ATOM 923 O O . LYS A 1 111 ? 18.509 -10.632 -3.492 1.00 90.56 111 LYS A O 1
ATOM 928 N N . PHE A 1 112 ? 17.957 -8.502 -3.048 1.00 90.00 112 PHE A N 1
ATOM 929 C CA . PHE A 1 112 ? 19.314 -7.980 -3.148 1.00 90.00 112 PHE A CA 1
ATOM 930 C C . PHE A 1 112 ? 20.013 -8.084 -1.793 1.00 90.00 112 PHE A C 1
ATOM 932 O O . PHE A 1 112 ? 19.524 -7.559 -0.796 1.00 90.00 112 PHE A O 1
ATOM 939 N N . SER A 1 113 ? 21.190 -8.710 -1.758 1.00 92.00 113 SER A N 1
ATOM 940 C CA . SER A 1 113 ? 22.037 -8.709 -0.555 1.00 92.00 113 SER A CA 1
ATOM 941 C C . SER A 1 113 ? 22.655 -7.333 -0.288 1.00 92.00 113 SER A C 1
ATOM 943 O O . SER A 1 113 ? 22.858 -6.954 0.861 1.00 92.00 113 SER A O 1
ATOM 945 N N . VAL A 1 114 ? 22.965 -6.595 -1.357 1.00 91.25 114 VAL A N 1
ATOM 946 C CA . VAL A 1 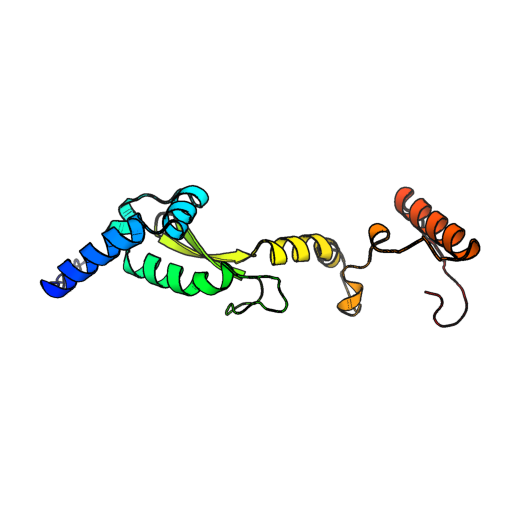114 ? 23.481 -5.222 -1.334 1.00 91.25 114 VAL A CA 1
ATOM 947 C C . VAL A 1 114 ? 22.755 -4.452 -2.431 1.00 91.25 114 VAL A C 1
ATOM 949 O O . VAL A 1 114 ? 22.666 -4.932 -3.561 1.00 91.25 114 VAL A O 1
ATOM 952 N N . ASN A 1 115 ? 22.209 -3.286 -2.093 1.00 89.00 115 ASN A N 1
ATOM 953 C CA . ASN A 1 115 ? 21.475 -2.436 -3.020 1.00 89.00 115 ASN A CA 1
ATOM 954 C C . ASN A 1 115 ? 21.872 -0.970 -2.814 1.00 89.00 115 ASN A C 1
ATOM 956 O O . ASN A 1 115 ? 21.4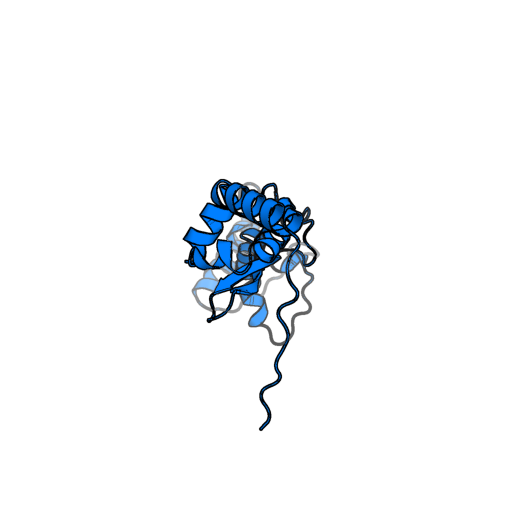17 -0.336 -1.864 1.00 89.00 115 ASN A O 1
ATOM 960 N N . ASP A 1 116 ? 22.685 -0.448 -3.732 1.00 90.56 116 ASP A N 1
ATOM 961 C CA . ASP A 1 116 ? 23.112 0.957 -3.770 1.00 90.56 116 ASP A CA 1
ATOM 962 C C . ASP A 1 116 ? 22.332 1.778 -4.816 1.00 90.56 116 ASP A C 1
ATOM 964 O O . ASP A 1 116 ? 22.718 2.896 -5.164 1.00 90.56 116 ASP A O 1
ATOM 968 N N . MET A 1 117 ? 21.236 1.231 -5.359 1.00 89.44 117 MET A N 1
ATOM 969 C CA . MET A 1 117 ? 20.416 1.950 -6.331 1.00 89.44 117 MET A CA 1
ATOM 970 C C . MET A 1 117 ? 19.710 3.140 -5.664 1.00 89.44 117 MET A C 1
ATOM 972 O O . MET A 1 117 ? 19.205 3.025 -4.545 1.00 89.44 117 MET A O 1
ATOM 976 N N . PRO A 1 118 ? 19.602 4.290 -6.345 1.00 90.50 118 PRO A N 1
ATOM 977 C CA . PRO A 1 118 ? 18.806 5.401 -5.849 1.00 90.50 118 PRO A CA 1
ATOM 978 C C . PRO A 1 118 ? 17.307 5.055 -5.868 1.00 90.50 118 PRO A C 1
ATOM 980 O O . PRO A 1 118 ? 16.827 4.270 -6.687 1.00 90.50 118 PRO A O 1
ATOM 983 N N . SER A 1 119 ? 16.530 5.678 -4.977 1.00 86.31 119 SER A N 1
ATOM 984 C CA . SER A 1 119 ? 15.110 5.346 -4.767 1.00 86.31 119 SER A CA 1
ATOM 985 C C . SER A 1 119 ? 14.214 5.553 -5.994 1.00 86.31 119 SER A C 1
ATOM 987 O O . SER A 1 119 ? 13.172 4.912 -6.114 1.00 86.31 119 SER A O 1
ATOM 989 N N . ASN A 1 120 ? 14.613 6.412 -6.933 1.00 86.81 120 ASN A N 1
ATOM 990 C CA . ASN A 1 120 ? 13.920 6.598 -8.209 1.00 86.81 120 ASN A CA 1
ATOM 991 C C . ASN A 1 120 ? 14.051 5.386 -9.150 1.00 86.81 120 ASN A C 1
ATOM 993 O O . ASN A 1 120 ? 13.226 5.239 -10.048 1.00 86.81 120 ASN A O 1
ATOM 997 N N . MET A 1 121 ? 15.041 4.513 -8.943 1.00 88.06 121 MET A N 1
ATOM 998 C CA . MET A 1 121 ? 15.255 3.311 -9.756 1.00 88.06 121 MET A CA 1
ATOM 999 C C . MET A 1 121 ? 14.514 2.076 -9.228 1.00 88.06 121 MET A C 1
ATOM 1001 O O . MET A 1 121 ? 14.357 1.099 -9.950 1.00 88.06 121 MET A O 1
ATOM 1005 N N . TYR A 1 122 ? 13.968 2.136 -8.012 1.00 90.00 122 TYR A N 1
ATOM 1006 C CA . TYR A 1 122 ? 13.302 1.009 -7.346 1.00 90.00 122 TYR A CA 1
ATOM 1007 C C . TYR A 1 122 ? 12.050 0.481 -8.041 1.00 90.00 122 TYR A C 1
ATOM 1009 O O . TYR A 1 122 ? 11.556 -0.574 -7.673 1.00 90.00 122 TYR A O 1
ATOM 1017 N N . THR A 1 123 ? 11.481 1.224 -8.988 1.00 88.44 123 THR A N 1
ATOM 1018 C CA . THR A 1 123 ? 10.224 0.841 -9.652 1.00 88.44 123 THR A CA 1
ATOM 1019 C C . THR A 1 123 ? 10.347 0.807 -11.175 1.00 88.44 123 THR A C 1
ATOM 1021 O O . THR A 1 123 ? 9.331 0.783 -11.881 1.00 88.44 123 THR A O 1
ATOM 1024 N N . VAL A 1 124 ? 11.582 0.833 -11.691 1.00 88.25 124 VAL A N 1
ATOM 1025 C CA . VAL A 1 124 ? 11.870 0.754 -13.127 1.00 88.25 124 VAL A CA 1
ATOM 1026 C C . VAL A 1 124 ? 11.513 -0.643 -13.629 1.00 88.25 124 VAL A C 1
ATOM 1028 O O . VAL A 1 124 ? 11.849 -1.652 -13.018 1.00 88.25 124 VAL A O 1
ATOM 1031 N N . SER A 1 125 ? 10.788 -0.705 -14.743 1.00 88.56 125 SER A N 1
ATOM 1032 C CA . SER A 1 125 ? 10.382 -1.963 -15.373 1.00 88.56 125 SER A CA 1
ATOM 1033 C C . SER A 1 125 ? 10.195 -1.766 -16.872 1.00 88.56 125 SER A C 1
ATOM 1035 O O . SER A 1 125 ? 9.871 -0.662 -17.315 1.00 88.56 125 SER A O 1
ATOM 1037 N N . PHE A 1 126 ? 10.317 -2.848 -17.648 1.00 87.81 126 PHE A N 1
ATOM 1038 C CA . PHE A 1 126 ? 10.098 -2.817 -19.099 1.00 87.81 126 PHE A CA 1
ATOM 1039 C C . PHE A 1 126 ? 8.718 -2.269 -19.490 1.00 87.81 126 PHE A C 1
ATOM 1041 O O . PHE A 1 126 ? 8.595 -1.609 -20.515 1.00 87.81 126 PHE A O 1
ATOM 1048 N N . ALA A 1 127 ? 7.695 -2.491 -18.657 1.00 86.56 127 ALA A N 1
ATOM 1049 C CA . ALA A 1 127 ? 6.326 -2.045 -18.911 1.00 86.56 127 ALA A CA 1
ATOM 1050 C C . ALA A 1 127 ? 6.141 -0.518 -18.837 1.00 86.56 127 ALA A C 1
ATOM 1052 O O . ALA A 1 127 ? 5.178 0.004 -19.392 1.00 86.56 127 ALA A O 1
ATOM 1053 N N . LYS A 1 128 ? 7.038 0.201 -18.147 1.00 87.75 128 LYS A N 1
ATOM 1054 C CA . LYS A 1 128 ? 6.981 1.667 -18.011 1.00 87.75 128 LYS A CA 1
ATOM 1055 C C . LYS A 1 128 ? 7.749 2.399 -19.123 1.00 87.75 128 LYS A C 1
ATOM 1057 O O . LYS A 1 128 ? 7.685 3.625 -19.183 1.00 87.75 128 LYS A O 1
ATOM 1062 N N . ILE A 1 129 ? 8.469 1.678 -19.986 1.00 88.44 129 ILE A N 1
ATOM 1063 C CA . ILE A 1 129 ? 9.255 2.263 -21.079 1.00 88.44 129 ILE A CA 1
ATOM 1064 C C . ILE A 1 129 ? 8.311 2.646 -22.225 1.00 88.44 129 ILE A C 1
ATOM 1066 O O . ILE A 1 129 ? 7.558 1.814 -22.729 1.00 88.44 129 ILE A O 1
ATOM 1070 N N . ASN A 1 130 ? 8.338 3.914 -22.636 1.00 89.12 130 ASN A N 1
ATOM 1071 C CA . ASN A 1 130 ? 7.530 4.405 -23.748 1.00 89.12 130 ASN A CA 1
ATOM 1072 C C . ASN A 1 130 ? 8.245 4.150 -25.079 1.00 89.12 130 ASN A C 1
ATOM 1074 O O . ASN A 1 130 ? 9.202 4.839 -25.394 1.00 89.12 130 ASN A O 1
ATOM 1078 N N . LEU A 1 131 ? 7.746 3.207 -25.875 1.00 89.31 131 LEU A N 1
ATOM 1079 C CA . LEU A 1 131 ? 8.376 2.803 -27.138 1.00 89.31 131 LEU A CA 1
ATOM 1080 C C . LEU A 1 131 ? 7.919 3.621 -28.361 1.00 89.31 131 LEU A C 1
ATOM 1082 O O . LEU A 1 131 ? 8.448 3.442 -29.451 1.00 89.31 131 LEU A O 1
ATOM 1086 N N . LEU A 1 132 ? 6.925 4.509 -28.224 1.00 86.62 132 LEU A N 1
ATOM 1087 C CA . LEU A 1 132 ? 6.239 5.123 -29.375 1.00 86.62 132 LEU A CA 1
ATOM 1088 C C . LEU A 1 132 ? 7.083 6.131 -30.172 1.00 86.62 132 LEU A C 1
ATOM 1090 O O . LEU A 1 132 ? 6.700 6.490 -31.284 1.00 86.62 132 LEU A O 1
ATOM 1094 N N . LYS A 1 133 ? 8.174 6.648 -29.600 1.00 85.62 133 LYS A N 1
ATOM 1095 C CA . LYS A 1 133 ? 9.024 7.684 -30.216 1.00 85.62 133 LYS A CA 1
ATOM 1096 C C . LYS A 1 133 ? 10.511 7.327 -30.197 1.00 85.62 133 LYS A C 1
ATOM 1098 O O . LYS A 1 133 ? 11.344 8.208 -30.381 1.00 85.62 133 LYS A O 1
ATOM 1103 N N . GLU A 1 134 ? 10.820 6.061 -29.955 1.00 88.12 134 GLU A N 1
ATOM 1104 C CA . GLU A 1 134 ? 12.196 5.586 -29.847 1.00 88.12 134 GLU A CA 1
ATOM 1105 C C . GLU A 1 134 ? 12.762 5.197 -31.215 1.00 88.12 134 GLU A C 1
ATOM 1107 O O . GLU A 1 134 ? 12.017 4.956 -32.170 1.00 88.12 134 GLU A O 1
ATOM 1112 N N . THR A 1 135 ? 14.090 5.160 -31.322 1.00 89.75 135 THR A N 1
ATOM 1113 C CA . THR A 1 135 ? 14.764 4.762 -32.563 1.00 89.75 135 THR A CA 1
ATOM 1114 C C . THR A 1 135 ? 14.681 3.252 -32.778 1.00 89.75 135 THR A C 1
ATOM 1116 O O . THR A 1 135 ? 14.507 2.482 -31.831 1.00 89.75 135 THR A O 1
ATOM 1119 N N . GLU A 1 136 ? 14.830 2.802 -34.024 1.00 90.38 136 GLU A N 1
ATOM 1120 C CA . GLU A 1 136 ? 14.823 1.371 -34.348 1.00 90.38 136 GLU A CA 1
ATOM 1121 C C . GLU A 1 136 ? 15.926 0.616 -33.591 1.00 90.38 136 GLU A C 1
ATOM 1123 O O . GLU A 1 136 ? 15.689 -0.468 -33.060 1.00 90.38 136 GLU A O 1
ATOM 1128 N N . GLU A 1 137 ? 17.107 1.223 -33.445 1.00 89.12 137 GLU A N 1
ATOM 1129 C CA . GLU A 1 137 ? 18.220 0.646 -32.691 1.00 89.12 137 GLU A CA 1
ATOM 1130 C C . GLU A 1 137 ? 17.861 0.441 -31.216 1.00 89.12 137 GLU A C 1
ATOM 1132 O O . GLU A 1 137 ? 18.179 -0.603 -30.643 1.00 89.12 137 GLU A O 1
ATOM 1137 N N . TYR A 1 138 ? 17.157 1.398 -30.603 1.00 89.69 138 TYR A N 1
ATOM 1138 C CA . TYR A 1 138 ? 16.694 1.265 -29.223 1.00 89.69 138 TYR A CA 1
ATOM 1139 C C . TYR A 1 138 ? 15.674 0.132 -29.079 1.00 89.69 138 TYR A C 1
ATOM 1141 O O . TYR A 1 138 ? 15.757 -0.658 -28.138 1.00 89.69 138 TYR A O 1
ATOM 1149 N N . LEU A 1 139 ? 14.742 0.004 -30.029 1.00 91.00 139 LEU A N 1
ATOM 1150 C CA . LEU A 1 139 ? 13.745 -1.070 -30.025 1.00 91.00 139 LEU A CA 1
ATOM 1151 C C . LEU A 1 139 ? 14.398 -2.457 -30.123 1.00 91.00 139 LEU A C 1
ATOM 1153 O O . LEU A 1 139 ? 13.979 -3.378 -29.421 1.00 91.00 139 LEU A O 1
ATOM 1157 N N . LEU A 1 140 ? 15.453 -2.600 -30.933 1.00 91.69 140 LEU A N 1
ATOM 1158 C CA . LEU A 1 140 ? 16.224 -3.844 -31.033 1.00 91.69 140 LEU A CA 1
ATOM 1159 C C . LEU A 1 140 ? 16.917 -4.195 -29.709 1.00 91.69 140 LEU A C 1
ATOM 1161 O O . LEU A 1 140 ? 16.865 -5.347 -29.274 1.00 91.69 140 LEU A O 1
ATOM 1165 N N . VAL A 1 141 ? 17.528 -3.208 -29.044 1.00 91.88 141 VAL A N 1
ATOM 1166 C CA . VAL A 1 141 ? 18.158 -3.403 -27.728 1.00 91.88 141 VAL A CA 1
ATOM 1167 C C . VAL A 1 141 ? 17.114 -3.758 -26.670 1.00 91.88 141 VAL A C 1
ATOM 1169 O O . VAL A 1 141 ? 17.323 -4.686 -25.890 1.00 91.88 141 VAL A O 1
ATOM 1172 N N . TRP A 1 142 ? 15.971 -3.071 -26.656 1.00 91.94 142 TRP A N 1
ATOM 1173 C CA . TRP A 1 142 ? 14.875 -3.359 -25.733 1.00 91.94 142 TRP A CA 1
ATOM 1174 C C . TRP A 1 142 ? 14.356 -4.793 -25.897 1.00 91.94 142 TRP A C 1
ATOM 1176 O O . TRP A 1 142 ? 14.184 -5.502 -24.902 1.00 91.94 142 TRP A O 1
ATOM 1186 N N . GLU A 1 143 ? 14.167 -5.255 -27.137 1.00 91.94 143 GLU A N 1
ATOM 1187 C CA . GLU A 1 143 ? 13.711 -6.621 -27.411 1.00 91.94 143 GLU A CA 1
ATOM 1188 C C . GLU A 1 143 ? 14.766 -7.661 -27.014 1.00 91.94 143 GLU A C 1
ATOM 1190 O O . GLU A 1 143 ? 14.423 -8.684 -26.416 1.00 91.94 143 GLU A O 1
ATOM 1195 N N . ALA A 1 144 ? 16.053 -7.384 -27.250 1.00 93.25 144 ALA A N 1
ATOM 1196 C CA . ALA A 1 144 ? 17.146 -8.234 -26.778 1.00 93.25 144 ALA A CA 1
ATOM 1197 C C . ALA A 1 144 ? 17.168 -8.336 -25.240 1.00 93.25 144 ALA A C 1
ATOM 1199 O O . ALA A 1 144 ? 17.257 -9.440 -24.700 1.00 93.25 144 ALA A O 1
ATOM 1200 N N . CYS A 1 145 ? 17.002 -7.211 -24.535 1.00 93.31 145 CYS A N 1
ATOM 1201 C CA . CYS A 1 145 ? 16.868 -7.151 -23.076 1.00 93.31 145 CYS A CA 1
ATOM 1202 C C . CYS A 1 145 ? 15.692 -7.978 -22.558 1.00 93.31 145 CYS A C 1
ATOM 1204 O O . CYS A 1 145 ? 15.836 -8.769 -21.621 1.00 93.31 145 CYS A O 1
ATOM 1206 N N . ARG A 1 146 ? 14.527 -7.826 -23.189 1.00 92.06 146 ARG A N 1
ATOM 1207 C CA . ARG A 1 146 ? 13.320 -8.571 -22.835 1.00 92.06 146 ARG A CA 1
ATOM 1208 C C . ARG A 1 146 ? 13.496 -10.072 -23.063 1.00 92.06 146 ARG A C 1
ATOM 1210 O O . ARG A 1 146 ? 13.142 -10.863 -22.190 1.00 92.06 146 ARG A O 1
ATOM 1217 N N . SER A 1 147 ? 14.054 -10.454 -24.209 1.00 93.88 147 SER A N 1
ATOM 1218 C CA . SE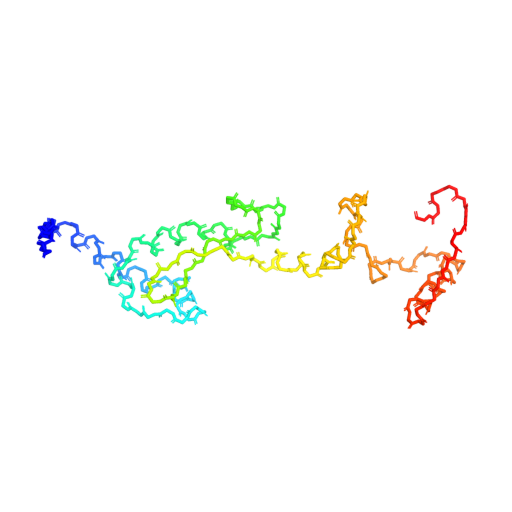R A 1 147 ? 14.309 -11.847 -24.579 1.00 93.88 147 SER A CA 1
ATOM 1219 C C . SER A 1 147 ? 15.282 -12.519 -23.608 1.00 93.88 147 SER A C 1
ATOM 1221 O O . SER A 1 147 ? 14.982 -13.585 -23.069 1.00 93.88 147 SER A O 1
ATOM 1223 N N . ALA A 1 148 ? 16.396 -11.861 -23.279 1.00 94.06 148 ALA A N 1
ATOM 1224 C CA . ALA A 1 148 ? 17.357 -12.398 -22.321 1.00 94.06 148 ALA A CA 1
ATOM 1225 C C . ALA A 1 148 ? 16.747 -12.601 -20.929 1.00 94.06 148 ALA A C 1
ATOM 1227 O O . ALA A 1 148 ? 17.015 -13.619 -20.298 1.00 94.06 148 ALA A O 1
ATOM 1228 N N . ASN A 1 149 ? 15.877 -11.693 -20.472 1.00 90.56 149 ASN A N 1
ATOM 1229 C CA . ASN A 1 149 ? 15.148 -11.872 -19.215 1.00 90.56 149 ASN A CA 1
ATOM 1230 C C . ASN A 1 149 ? 14.229 -13.109 -19.253 1.00 90.56 149 ASN A C 1
ATOM 1232 O O . ASN A 1 149 ? 14.224 -13.900 -18.316 1.00 90.56 149 ASN A O 1
ATOM 1236 N N . ILE A 1 150 ? 13.493 -13.325 -20.351 1.00 92.44 150 ILE A N 1
ATOM 1237 C CA . ILE A 1 150 ? 12.628 -14.511 -20.522 1.00 92.44 150 ILE A CA 1
ATOM 1238 C C . ILE A 1 150 ? 13.453 -15.807 -20.514 1.00 92.44 150 ILE A C 1
ATOM 1240 O O . ILE A 1 150 ? 13.020 -16.818 -19.961 1.00 92.44 150 ILE A O 1
ATOM 1244 N N . HIS A 1 151 ? 14.643 -15.779 -21.113 1.00 95.00 151 HIS A N 1
ATOM 1245 C CA . HIS A 1 151 ? 15.521 -16.941 -21.237 1.00 95.00 151 HIS A CA 1
ATOM 1246 C C . HIS A 1 151 ? 16.564 -17.068 -20.112 1.00 95.00 151 HIS A C 1
ATOM 1248 O O . HIS A 1 151 ? 17.395 -17.975 -20.174 1.00 95.00 151 HIS A O 1
ATOM 1254 N N . ASN A 1 152 ? 16.523 -16.210 -19.083 1.00 92.69 152 ASN A N 1
ATOM 1255 C CA . ASN A 1 152 ? 17.510 -16.142 -17.996 1.00 92.69 152 ASN A CA 1
ATOM 1256 C C . ASN A 1 152 ? 18.969 -16.050 -18.492 1.00 92.69 152 ASN A C 1
ATOM 1258 O O . ASN A 1 152 ? 19.861 -16.739 -17.995 1.00 92.69 152 ASN A O 1
ATOM 1262 N N . GLN A 1 153 ? 19.211 -15.208 -19.493 1.00 94.81 153 GLN A N 1
ATOM 1263 C CA . GLN A 1 153 ? 20.527 -14.968 -20.080 1.00 94.81 153 GLN A CA 1
ATOM 1264 C C . GLN A 1 153 ? 21.121 -13.643 -19.591 1.00 94.81 153 GLN A C 1
ATOM 1266 O O . GLN A 1 153 ? 20.408 -12.682 -19.310 1.00 94.81 153 GLN A O 1
ATOM 1271 N N . GLY A 1 154 ? 22.451 -13.592 -19.505 1.00 93.44 154 GLY A N 1
ATOM 1272 C CA . GLY A 1 154 ? 23.183 -12.354 -19.247 1.00 93.44 154 GLY A CA 1
ATOM 1273 C C . GLY A 1 154 ? 23.316 -11.501 -20.509 1.00 93.44 154 GLY A C 1
ATOM 1274 O O . GLY A 1 154 ? 23.355 -12.026 -21.621 1.00 93.44 154 GLY A O 1
ATOM 1275 N N . LEU A 1 155 ? 23.429 -10.187 -20.328 1.00 93.31 155 LEU A N 1
ATOM 1276 C CA . LEU A 1 155 ? 23.622 -9.220 -21.407 1.00 93.31 155 LEU A CA 1
ATOM 1277 C C . LEU A 1 155 ? 24.723 -8.229 -21.055 1.00 93.31 155 LEU A C 1
ATOM 1279 O O . LEU A 1 155 ? 24.924 -7.891 -19.890 1.00 93.31 155 LEU A O 1
ATOM 1283 N N . TYR A 1 156 ? 25.393 -7.729 -22.089 1.00 92.00 156 TYR A N 1
ATOM 1284 C CA . TYR A 1 156 ? 26.310 -6.605 -21.986 1.00 92.00 156 TYR A CA 1
ATOM 1285 C C . TYR A 1 156 ? 25.765 -5.450 -22.823 1.00 92.00 156 TYR A C 1
ATOM 1287 O O . TYR A 1 156 ? 25.631 -5.573 -24.040 1.00 92.00 156 TYR A O 1
ATOM 1295 N N . LEU A 1 157 ? 25.428 -4.343 -22.161 1.00 90.12 157 LEU A N 1
ATOM 1296 C CA . LEU A 1 157 ? 24.943 -3.125 -22.802 1.00 90.12 157 LEU A CA 1
ATOM 1297 C C . LEU A 1 157 ? 26.093 -2.124 -22.908 1.00 90.12 157 LEU A C 1
ATOM 1299 O O . LEU A 1 157 ? 26.767 -1.844 -21.918 1.00 90.12 157 LEU A O 1
ATOM 1303 N N . HIS A 1 158 ? 26.315 -1.585 -24.106 1.00 90.00 158 HIS A N 1
ATOM 1304 C CA . HIS A 1 158 ? 27.335 -0.572 -24.363 1.00 90.00 158 HIS A CA 1
ATOM 1305 C C . HIS A 1 158 ? 26.796 0.516 -25.291 1.00 90.00 158 HIS A C 1
ATOM 1307 O O . HIS A 1 158 ? 25.941 0.264 -26.136 1.00 90.00 158 HIS A O 1
ATOM 1313 N N . GLY A 1 159 ? 27.316 1.731 -25.147 1.00 88.00 159 GLY A N 1
ATOM 1314 C CA . GLY A 1 159 ? 26.830 2.890 -25.882 1.00 88.00 159 GLY A CA 1
ATOM 1315 C C . GLY A 1 159 ? 27.600 4.151 -25.525 1.00 88.00 159 GLY A C 1
ATOM 1316 O O . GLY A 1 159 ? 28.662 4.098 -24.900 1.00 88.00 159 GLY A O 1
ATOM 1317 N N . THR A 1 160 ? 27.066 5.292 -25.943 1.00 87.31 160 THR A N 1
ATOM 1318 C CA . THR A 1 160 ? 27.598 6.592 -25.546 1.00 87.31 160 THR A CA 1
ATOM 1319 C C . THR A 1 160 ? 27.234 6.900 -24.089 1.00 87.31 160 THR A C 1
ATOM 1321 O O . THR A 1 160 ? 26.460 6.201 -23.434 1.00 87.31 160 THR A O 1
ATOM 1324 N N . MET A 1 161 ? 27.833 7.945 -23.524 1.00 87.31 161 MET A N 1
ATOM 1325 C CA . MET A 1 161 ? 27.472 8.379 -22.176 1.00 87.31 161 MET A CA 1
ATOM 1326 C C . MET A 1 161 ? 26.003 8.831 -22.151 1.00 87.31 161 MET A C 1
ATOM 1328 O O . MET A 1 161 ? 25.615 9.694 -22.934 1.00 87.31 161 MET A O 1
ATOM 1332 N N . GLY A 1 162 ? 25.207 8.273 -21.234 1.00 79.50 162 GLY A N 1
ATOM 1333 C CA . GLY A 1 162 ? 23.804 8.656 -21.042 1.00 79.50 162 GLY A CA 1
ATOM 1334 C C . GLY A 1 162 ? 22.804 7.988 -21.991 1.00 79.50 162 GLY A C 1
ATOM 1335 O O . GLY A 1 162 ? 21.667 8.442 -22.056 1.00 79.50 162 GLY A O 1
ATOM 1336 N N . SER A 1 163 ? 23.196 6.937 -22.723 1.00 75.38 163 SER A N 1
ATOM 1337 C CA . SER A 1 163 ? 22.263 6.155 -23.558 1.00 75.38 163 SER A CA 1
ATOM 1338 C C . SER A 1 163 ? 21.384 5.165 -22.777 1.00 75.38 163 SER A C 1
ATOM 1340 O O . SER A 1 163 ? 20.507 4.554 -23.384 1.00 75.38 163 SER A O 1
ATOM 1342 N N . GLY A 1 164 ? 21.670 4.940 -21.488 1.00 62.06 164 GLY A N 1
ATOM 1343 C CA . GLY A 1 164 ? 21.038 3.926 -20.634 1.00 62.06 164 GLY A CA 1
ATOM 1344 C C . GLY A 1 164 ? 20.300 4.511 -19.443 1.00 62.06 164 GLY A C 1
ATOM 1345 O O . GLY A 1 164 ? 20.636 5.650 -19.045 1.00 62.06 164 GLY A O 1
#

Radius of gyration: 26.37 Å; Cα contacts (8 Å, |Δi|>4): 108; chains: 1; bounding box: 53×31×82 Å

Nearest PDB structures (foldseek):
  6ut7-assembly1_B  TM=2.869E-01  e=5.625E+00  Thermococcus gammatolerans